Protein AF-A0A220XIK8-F1 (afdb_monomer_lite)

Structure (mmCIF, N/CA/C/O backbone):
data_AF-A0A220XIK8-F1
#
_entry.id   AF-A0A220XIK8-F1
#
loop_
_atom_site.group_PDB
_atom_site.id
_atom_site.type_symbol
_atom_site.label_atom_id
_atom_site.label_alt_id
_atom_site.label_comp_id
_atom_site.label_asym_id
_atom_site.label_entity_id
_atom_site.label_seq_id
_atom_site.pdbx_PDB_ins_code
_atom_site.Cartn_x
_atom_site.Cartn_y
_atom_site.Cartn_z
_atom_site.occupancy
_atom_site.B_iso_or_equiv
_atom_site.auth_seq_id
_atom_site.auth_comp_id
_atom_site.auth_asym_id
_atom_site.auth_atom_id
_atom_site.pdbx_PDB_model_num
ATOM 1 N N . MET A 1 1 ? -47.697 -3.564 25.126 1.00 57.75 1 MET A N 1
ATOM 2 C CA . MET A 1 1 ? -47.236 -2.154 25.145 1.00 57.75 1 MET A CA 1
ATOM 3 C C . MET A 1 1 ? -45.881 -1.931 25.845 1.00 57.75 1 MET A C 1
ATOM 5 O O . MET A 1 1 ? -45.436 -0.796 25.870 1.00 57.75 1 MET A O 1
ATOM 9 N N . ILE A 1 2 ? -45.179 -2.962 26.352 1.00 57.66 2 ILE A N 1
ATOM 10 C CA . ILE A 1 2 ? -43.938 -2.800 27.155 1.00 57.66 2 ILE A CA 1
ATOM 11 C C . ILE A 1 2 ? -42.642 -2.893 26.306 1.00 57.66 2 ILE A C 1
ATOM 13 O O . ILE A 1 2 ? -41.597 -2.391 26.704 1.00 57.66 2 ILE A O 1
ATOM 17 N N . GLN A 1 3 ? -42.685 -3.481 25.101 1.00 55.78 3 GLN A N 1
ATOM 18 C CA . GLN A 1 3 ? -41.492 -3.610 24.241 1.00 55.78 3 GLN A CA 1
ATOM 19 C C . GLN A 1 3 ? -41.072 -2.302 23.552 1.00 55.78 3 GLN A C 1
ATOM 21 O O . GLN A 1 3 ? -39.874 -2.047 23.452 1.00 55.78 3 GLN A O 1
ATOM 26 N N . SER A 1 4 ? -42.016 -1.443 23.140 1.00 60.34 4 SER A N 1
ATOM 27 C CA . SER A 1 4 ? -41.667 -0.155 22.512 1.00 60.34 4 SER A CA 1
ATOM 28 C C . SER A 1 4 ? -40.882 0.748 23.459 1.00 60.34 4 SER A C 1
ATOM 30 O O . SER A 1 4 ? -39.911 1.375 23.046 1.00 60.34 4 SER A O 1
ATOM 32 N N . THR A 1 5 ? -41.255 0.800 24.741 1.00 64.19 5 THR A N 1
ATOM 33 C CA . THR A 1 5 ? -40.601 1.683 25.716 1.00 64.19 5 THR A CA 1
ATOM 34 C C . THR A 1 5 ? -39.149 1.280 25.963 1.00 64.19 5 THR A C 1
ATOM 36 O O . THR A 1 5 ? -38.294 2.154 26.070 1.00 64.19 5 THR A O 1
ATOM 39 N N . GLN A 1 6 ? -38.835 -0.021 25.947 1.00 66.50 6 GLN A N 1
ATOM 40 C CA . GLN A 1 6 ? -37.463 -0.505 26.125 1.00 66.50 6 GLN A CA 1
ATOM 41 C C . GLN A 1 6 ? -36.556 -0.123 24.946 1.00 66.50 6 GLN A C 1
ATOM 43 O O . GLN A 1 6 ? -35.423 0.311 25.150 1.00 66.50 6 GLN A O 1
ATOM 48 N N . THR A 1 7 ? -37.068 -0.212 23.713 1.00 70.56 7 THR A N 1
ATOM 49 C CA . THR A 1 7 ? -36.319 0.205 22.518 1.00 70.56 7 THR A CA 1
ATOM 50 C C . THR A 1 7 ? -36.073 1.712 22.482 1.00 70.56 7 THR A C 1
ATOM 52 O O . THR A 1 7 ? -34.981 2.139 22.114 1.00 70.56 7 THR A O 1
ATOM 55 N N . PHE A 1 8 ? -37.036 2.526 22.931 1.00 77.19 8 PHE A N 1
ATOM 56 C CA . PHE A 1 8 ? -36.854 3.978 23.006 1.00 77.19 8 PHE A CA 1
ATOM 57 C C . PHE A 1 8 ? -35.814 4.382 24.058 1.00 77.19 8 PHE A C 1
ATOM 59 O O . PHE A 1 8 ? -34.991 5.253 23.783 1.00 77.19 8 PHE A O 1
ATOM 66 N N . ILE A 1 9 ? -35.791 3.717 25.219 1.00 77.81 9 ILE A N 1
ATOM 67 C CA . ILE A 1 9 ? -34.805 3.987 26.276 1.00 77.81 9 ILE A CA 1
ATOM 68 C C . ILE A 1 9 ? -33.384 3.656 25.795 1.00 77.81 9 ILE A C 1
ATOM 70 O O . ILE A 1 9 ? -32.479 4.464 25.988 1.00 77.81 9 ILE A O 1
ATOM 74 N N . SER A 1 10 ? -33.179 2.526 25.106 1.00 79.00 10 SER A N 1
ATOM 75 C CA . SER A 1 10 ? -31.860 2.169 24.560 1.00 79.00 10 SER A CA 1
ATOM 76 C C . SER A 1 10 ? -31.380 3.124 23.463 1.00 79.00 10 SER A C 1
ATOM 78 O O . SER A 1 10 ? -30.205 3.485 23.452 1.00 79.00 10 SER A O 1
ATOM 80 N N . ILE A 1 11 ? -32.264 3.569 22.563 1.00 81.94 11 ILE A N 1
ATOM 81 C CA . ILE A 1 11 ? -31.899 4.528 21.507 1.00 81.94 11 ILE A CA 1
ATOM 82 C C . ILE A 1 11 ? -31.573 5.898 22.115 1.00 81.94 11 ILE A C 1
ATOM 84 O O . ILE A 1 11 ? -30.571 6.504 21.740 1.00 81.94 11 ILE A O 1
ATOM 88 N N . ALA A 1 12 ? -32.357 6.360 23.095 1.00 81.56 12 ALA A N 1
ATOM 89 C CA . ALA A 1 12 ? -32.074 7.603 23.808 1.00 81.56 12 ALA A CA 1
ATOM 90 C C . ALA A 1 12 ? -30.719 7.540 24.531 1.00 81.56 12 ALA A C 1
ATOM 92 O O . ALA A 1 12 ? -29.926 8.469 24.404 1.00 81.56 12 ALA A O 1
ATOM 93 N N . LEU A 1 13 ? -30.404 6.430 25.213 1.00 82.38 13 LEU A N 1
ATOM 94 C CA . LEU A 1 13 ? -29.120 6.248 25.901 1.00 82.38 13 LEU A CA 1
ATOM 95 C C . LEU A 1 13 ? -27.931 6.297 24.925 1.00 82.38 13 LEU A C 1
ATOM 97 O O . LEU A 1 13 ? -26.932 6.954 25.203 1.00 82.38 13 LEU A O 1
ATOM 101 N N . LEU A 1 14 ? -28.052 5.648 23.761 1.00 82.25 14 LEU A N 1
ATOM 102 C CA . LEU A 1 14 ? -27.015 5.662 22.725 1.00 82.25 14 LEU A CA 1
ATOM 103 C C . LEU A 1 14 ? -26.825 7.057 22.112 1.00 82.25 14 LEU A C 1
ATOM 105 O O . LEU A 1 14 ? -25.689 7.460 21.871 1.00 82.25 14 LEU A O 1
ATOM 109 N N . LEU A 1 15 ? -27.907 7.814 21.907 1.00 82.75 15 LEU A N 1
ATOM 110 C CA . LEU A 1 15 ? -27.829 9.198 21.430 1.00 82.75 15 LEU A CA 1
ATOM 111 C C . LEU A 1 15 ? -27.200 10.130 22.475 1.00 82.75 15 LEU A C 1
ATOM 113 O O . LEU A 1 15 ? -26.342 10.933 22.121 1.00 82.75 15 LEU A O 1
ATOM 117 N N . PHE A 1 16 ? -27.541 9.988 23.760 1.00 82.88 16 PHE A N 1
ATOM 118 C CA . PHE A 1 16 ? -26.900 10.751 24.839 1.00 82.88 16 PHE A CA 1
ATOM 119 C C . PHE A 1 16 ? -25.396 10.460 24.947 1.00 82.88 16 PHE A C 1
ATOM 121 O O . PHE A 1 16 ? -24.605 11.389 25.108 1.00 82.88 16 PHE A O 1
ATOM 128 N N . ILE A 1 17 ? -24.984 9.195 24.797 1.00 78.94 17 ILE A N 1
ATOM 129 C CA . ILE A 1 17 ? -23.565 8.807 24.797 1.00 78.94 17 ILE A CA 1
ATOM 130 C C . ILE A 1 17 ? -22.829 9.406 23.585 1.00 78.94 17 ILE A C 1
ATOM 132 O O . ILE A 1 17 ? -21.723 9.917 23.741 1.00 78.94 17 ILE A O 1
ATOM 136 N N . GLN A 1 18 ? -23.438 9.412 22.394 1.00 72.06 18 GLN A N 1
ATOM 137 C CA . GLN A 1 18 ? -22.852 10.033 21.195 1.00 72.06 18 GLN A CA 1
ATOM 138 C C . GLN A 1 18 ? -22.725 11.563 21.320 1.00 72.06 18 GLN A C 1
ATOM 140 O O . GLN A 1 18 ? -21.719 12.130 20.896 1.00 72.06 18 GLN A O 1
ATOM 145 N N . ILE A 1 19 ? -23.697 12.235 21.949 1.00 73.69 19 ILE A N 1
ATOM 146 C CA . ILE A 1 19 ? -23.655 13.690 22.182 1.00 73.69 19 ILE A CA 1
ATOM 147 C C . ILE A 1 19 ? -22.534 14.061 23.168 1.00 73.69 19 ILE A C 1
ATOM 149 O O . ILE A 1 19 ? -21.845 15.057 22.955 1.00 73.69 19 ILE A O 1
ATOM 153 N N . ALA A 1 20 ? -22.287 13.246 24.199 1.00 66.75 20 ALA A N 1
ATOM 154 C CA . ALA A 1 20 ? -21.219 13.498 25.171 1.00 66.75 20 ALA A CA 1
ATOM 155 C C . ALA A 1 20 ? -19.801 13.402 24.568 1.00 66.75 20 ALA A C 1
ATOM 157 O O . ALA A 1 20 ? -18.898 14.112 25.009 1.00 66.75 20 ALA A O 1
ATOM 158 N N . ILE A 1 21 ? -19.599 12.572 23.537 1.00 64.44 21 ILE A N 1
ATOM 159 C CA . ILE A 1 21 ? -18.289 12.400 22.880 1.00 64.44 21 ILE A CA 1
ATOM 160 C C . ILE A 1 21 ? -17.941 13.606 21.983 1.00 64.44 21 ILE A C 1
ATOM 162 O O . ILE A 1 21 ? -16.763 13.905 21.784 1.00 64.44 21 ILE A O 1
ATOM 166 N N . LEU A 1 22 ? -18.934 14.358 21.488 1.00 59.09 22 LEU A N 1
ATOM 167 C CA . LEU A 1 22 ? -18.712 15.477 20.560 1.00 59.09 22 LEU A CA 1
ATOM 168 C C . LEU A 1 22 ? -18.257 16.787 21.246 1.00 59.09 22 LEU A C 1
ATOM 170 O O . LEU A 1 22 ? -17.829 17.714 20.563 1.00 59.09 22 LEU A O 1
ATOM 174 N N . SER A 1 23 ? -18.289 16.874 22.582 1.00 58.97 23 SER A N 1
ATOM 175 C CA . SER A 1 23 ? -17.924 18.094 23.333 1.00 58.97 23 SER A CA 1
ATOM 176 C C . SER A 1 23 ? -16.474 18.159 23.841 1.00 58.97 23 SER A C 1
ATOM 178 O O . SER A 1 23 ? -16.126 19.113 24.531 1.00 58.97 23 SER A O 1
ATOM 180 N N . MET A 1 24 ? -15.597 17.215 23.483 1.00 58.34 24 MET A N 1
ATOM 181 C CA . MET A 1 24 ? -14.173 17.234 23.880 1.00 58.34 24 MET A CA 1
ATOM 182 C C . MET A 1 24 ? -13.217 17.772 22.795 1.00 58.34 24 MET A C 1
ATOM 184 O O . MET A 1 24 ? -12.057 17.370 22.726 1.00 58.34 24 MET A O 1
ATOM 188 N N . ALA A 1 25 ? -13.667 18.704 21.950 1.00 52.16 25 ALA A N 1
ATOM 189 C CA . ALA A 1 25 ? -12.772 19.502 21.107 1.00 52.16 25 ALA A CA 1
ATOM 190 C C . ALA A 1 25 ? -12.339 20.765 21.874 1.00 52.16 25 ALA A C 1
ATOM 192 O O . ALA A 1 25 ? -12.953 21.826 21.773 1.00 52.16 25 ALA A O 1
ATOM 193 N N . SER A 1 26 ? -11.300 20.615 22.696 1.00 56.78 26 SER A N 1
ATOM 194 C CA . SER A 1 26 ? -10.706 21.691 23.489 1.00 56.78 26 SER A CA 1
ATOM 195 C C . SER A 1 26 ? -10.044 22.757 22.617 1.00 56.78 26 SER A C 1
ATOM 197 O O . SER A 1 26 ? -9.241 22.467 21.730 1.00 56.78 26 SER A O 1
ATOM 199 N N . ALA A 1 27 ? -10.359 24.004 22.953 1.00 49.28 27 ALA A N 1
ATOM 200 C CA . ALA A 1 27 ? -9.663 25.208 22.545 1.00 49.28 27 ALA A CA 1
ATOM 201 C C . ALA A 1 27 ? -8.185 25.197 22.980 1.00 49.28 27 ALA A C 1
ATOM 203 O O . ALA A 1 27 ? -7.850 24.776 24.087 1.00 49.28 27 ALA A O 1
ATOM 204 N N . SER A 1 28 ? -7.316 25.737 22.126 1.00 55.34 28 SER A N 1
ATOM 205 C CA . SER A 1 28 ? -5.963 26.172 22.474 1.00 55.34 28 SER A CA 1
ATOM 206 C C . SER A 1 28 ? -5.654 27.438 21.676 1.00 55.34 28 SER A C 1
ATOM 208 O O . SER A 1 28 ? -5.496 27.398 20.456 1.00 55.34 28 SER A O 1
ATOM 210 N N . SER A 1 29 ? -5.617 28.563 22.388 1.00 57.62 29 SER A N 1
ATOM 211 C CA . SER A 1 29 ? -5.089 29.847 21.931 1.00 57.62 29 SER A CA 1
ATOM 212 C C . SER A 1 29 ? -3.771 30.088 22.665 1.00 57.62 29 SER A C 1
ATOM 214 O O . SER A 1 29 ? -3.739 30.012 23.892 1.00 57.62 29 SER A O 1
ATOM 216 N N . GLY A 1 30 ? -2.700 30.409 21.938 1.00 47.97 30 GLY A N 1
ATOM 217 C CA . GLY A 1 30 ? -1.414 30.804 22.519 1.00 47.97 30 GLY A CA 1
ATOM 218 C C . GLY A 1 30 ? -0.453 31.341 21.458 1.00 47.97 30 GLY A C 1
ATOM 219 O O . GLY A 1 30 ? -0.114 30.649 20.505 1.00 47.97 30 GLY A O 1
ATOM 220 N N . THR A 1 31 ? -0.074 32.604 21.617 1.00 40.88 31 THR A N 1
ATOM 221 C CA . THR A 1 31 ? 0.505 33.541 20.647 1.00 40.88 31 THR A CA 1
ATOM 222 C C . THR A 1 31 ? 2.046 33.636 20.686 1.00 40.88 31 THR A C 1
ATOM 224 O O . THR A 1 31 ? 2.664 33.466 21.728 1.00 40.88 31 THR A O 1
ATOM 227 N N . THR A 1 32 ? 2.616 34.033 19.535 1.00 38.66 32 THR A N 1
ATOM 228 C CA . THR A 1 32 ? 3.782 34.934 19.306 1.00 38.66 32 THR A CA 1
ATOM 229 C C . THR A 1 32 ? 5.226 34.574 19.731 1.00 38.66 32 THR A C 1
ATOM 231 O O . THR A 1 32 ? 5.605 34.683 20.890 1.00 38.66 32 THR A O 1
ATOM 234 N N . SER A 1 33 ? 6.051 34.392 18.679 1.00 43.06 33 SER A N 1
ATOM 235 C CA . SER A 1 33 ? 7.387 34.982 18.386 1.00 43.06 33 SER A CA 1
ATOM 236 C C . SER A 1 33 ? 8.637 34.641 19.218 1.00 43.06 33 SER A C 1
ATOM 238 O O . SER A 1 33 ? 8.731 35.021 20.377 1.00 43.06 33 SER A O 1
ATOM 240 N N . THR A 1 34 ? 9.686 34.123 18.548 1.0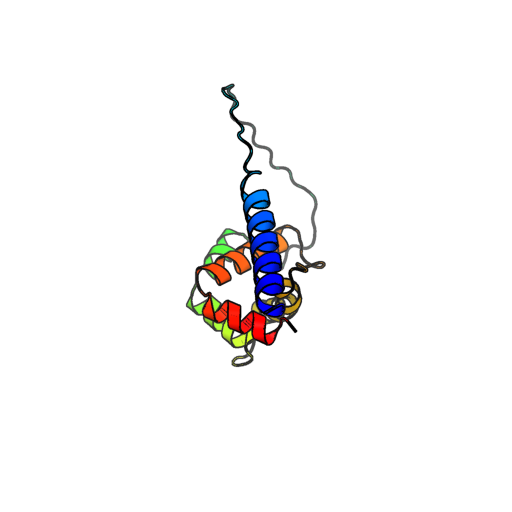0 36.03 34 THR A N 1
ATOM 241 C CA . THR A 1 34 ? 10.987 34.811 18.309 1.00 36.03 34 THR A CA 1
ATOM 242 C C . THR A 1 34 ? 11.910 33.968 17.400 1.00 36.03 34 THR A C 1
ATOM 244 O O . THR A 1 34 ? 12.240 32.830 17.709 1.00 36.03 34 THR A O 1
ATOM 247 N N . THR A 1 35 ? 12.281 34.558 16.257 1.00 43.12 35 THR A N 1
ATOM 248 C CA . THR A 1 35 ? 13.569 34.542 15.528 1.00 43.12 35 THR A CA 1
ATOM 249 C C . THR A 1 35 ? 14.605 33.445 15.829 1.00 43.12 35 THR A C 1
ATOM 251 O O . THR A 1 35 ? 15.135 33.407 16.935 1.00 43.12 35 THR A O 1
ATOM 254 N N . SER A 1 36 ? 15.009 32.676 14.796 1.00 41.94 36 SER A N 1
ATOM 255 C CA . SER A 1 36 ? 16.411 32.454 14.340 1.00 41.94 36 SER A CA 1
ATOM 256 C C . SER A 1 36 ? 16.510 31.297 13.322 1.00 41.94 36 SER A C 1
ATOM 258 O O . SER A 1 36 ? 16.241 30.148 13.653 1.00 41.94 36 SER A O 1
ATOM 260 N N . ALA A 1 37 ? 16.968 31.581 12.102 1.00 52.16 37 ALA A N 1
ATOM 261 C CA . ALA A 1 37 ? 17.588 30.617 11.179 1.00 52.16 37 ALA A CA 1
ATOM 262 C C . ALA A 1 37 ? 19.090 30.962 11.068 1.00 52.16 37 ALA A C 1
ATOM 264 O O . ALA A 1 37 ? 19.436 32.101 11.389 1.00 52.16 37 ALA A O 1
ATOM 265 N N . PRO A 1 38 ? 19.993 30.107 10.542 1.00 49.41 38 PRO A N 1
ATOM 266 C CA . PRO A 1 38 ? 19.921 28.670 10.265 1.00 49.41 38 PRO A CA 1
ATOM 267 C C . PRO A 1 38 ? 21.083 27.891 10.935 1.00 49.41 38 PRO A C 1
ATOM 269 O O . PRO A 1 38 ? 22.216 28.367 10.993 1.00 49.41 38 PRO A O 1
ATOM 272 N N . LYS A 1 39 ? 20.856 26.645 11.369 1.00 36.56 39 LYS A N 1
ATOM 273 C CA . LYS A 1 39 ? 21.954 25.684 11.572 1.00 36.56 39 LYS A CA 1
ATOM 274 C C . LYS A 1 39 ? 21.597 24.334 10.973 1.00 36.56 39 LYS A C 1
ATOM 276 O O . LYS A 1 39 ? 20.807 23.568 11.510 1.00 36.56 39 LYS A O 1
ATOM 281 N N . THR A 1 40 ? 22.217 24.097 9.829 1.00 36.19 40 THR A N 1
ATOM 282 C CA . THR A 1 40 ? 22.506 22.806 9.226 1.00 36.19 40 THR A CA 1
ATOM 283 C C . THR A 1 40 ? 23.174 21.890 10.256 1.00 36.19 40 THR A C 1
ATOM 285 O O . THR A 1 40 ? 24.227 22.222 10.797 1.00 36.19 40 THR A O 1
ATOM 288 N N . ALA A 1 41 ? 22.544 20.752 10.514 1.00 42.34 41 ALA A N 1
ATOM 289 C CA . ALA A 1 41 ? 23.120 19.518 11.042 1.00 42.34 41 ALA A CA 1
ATOM 290 C C . ALA A 1 41 ? 22.086 18.439 10.670 1.00 42.34 41 ALA A C 1
ATOM 292 O O . ALA A 1 41 ? 21.032 18.346 11.287 1.00 42.34 41 ALA A O 1
ATOM 293 N N . GLU A 1 42 ? 22.191 17.765 9.524 1.00 43.81 42 GLU A N 1
ATOM 294 C CA . GLU A 1 42 ? 23.161 16.688 9.281 1.00 43.81 42 GLU A CA 1
ATOM 295 C C . GLU A 1 42 ? 23.422 15.898 10.574 1.00 43.81 42 GLU A C 1
ATOM 297 O O . GLU A 1 42 ? 24.500 15.950 11.162 1.00 43.81 42 GLU A O 1
ATOM 302 N N . SER A 1 43 ? 22.391 15.205 11.065 1.00 41.91 43 SER A N 1
ATOM 303 C CA . SER A 1 43 ? 22.574 14.141 12.049 1.00 41.91 43 SER A CA 1
ATOM 304 C C . SER A 1 43 ? 22.670 12.820 11.298 1.00 41.91 43 SER A C 1
ATOM 306 O O . SER A 1 43 ? 21.679 12.162 10.982 1.00 41.91 43 SER A O 1
ATOM 308 N N . ALA A 1 44 ? 23.912 12.476 10.969 1.00 51.00 44 ALA A N 1
ATOM 309 C CA . ALA A 1 44 ? 24.306 11.127 10.636 1.00 51.00 44 ALA A CA 1
ATOM 310 C C . ALA A 1 44 ? 24.061 10.229 11.858 1.00 51.00 44 ALA A C 1
ATOM 312 O O . ALA A 1 44 ? 24.701 10.393 12.896 1.00 51.00 44 ALA A O 1
ATOM 313 N N . SER A 1 45 ? 23.166 9.251 11.713 1.00 42.88 45 SER A N 1
ATOM 314 C CA . SER A 1 45 ? 23.086 8.103 12.613 1.00 42.88 45 SER A CA 1
ATOM 315 C C . SER A 1 45 ? 23.239 6.811 11.811 1.00 42.88 45 SER A C 1
ATOM 317 O O . SER A 1 45 ? 22.359 6.397 11.062 1.00 42.88 45 SER A O 1
ATOM 319 N N . ALA A 1 46 ? 24.441 6.248 11.936 1.00 44.50 46 ALA A N 1
ATOM 320 C CA . ALA A 1 46 ? 24.764 4.825 11.985 1.00 44.50 46 ALA A CA 1
ATOM 321 C C . ALA A 1 46 ? 24.033 3.850 11.027 1.00 44.50 46 ALA A C 1
ATOM 323 O O . ALA A 1 46 ? 23.040 3.216 11.359 1.00 44.50 46 ALA A O 1
ATOM 324 N N . LYS A 1 47 ? 24.659 3.653 9.860 1.00 42.94 47 LYS A N 1
ATOM 325 C CA . LYS A 1 47 ? 24.910 2.380 9.146 1.00 42.94 47 LYS A CA 1
ATOM 326 C C . LYS A 1 47 ? 24.047 1.151 9.523 1.00 42.94 47 LYS A C 1
ATOM 328 O O . LYS A 1 47 ? 24.354 0.440 10.476 1.00 42.94 47 LYS A O 1
ATOM 333 N N . SER A 1 48 ? 23.125 0.786 8.626 1.00 44.41 48 SER A N 1
ATOM 334 C CA . SER A 1 48 ? 22.662 -0.596 8.417 1.00 44.41 48 SER A CA 1
ATOM 335 C C . SER A 1 48 ? 22.332 -0.832 6.931 1.00 44.41 48 SER A C 1
ATOM 337 O O . SER A 1 48 ? 21.467 -0.175 6.367 1.00 44.41 48 SER A O 1
ATOM 339 N N . SER A 1 49 ? 23.103 -1.723 6.296 1.00 44.59 49 SER A N 1
ATOM 340 C CA . SER A 1 49 ? 22.921 -2.376 4.983 1.00 44.59 49 SER A CA 1
ATOM 341 C C . SER A 1 49 ? 22.137 -1.642 3.881 1.00 44.59 49 SER A C 1
ATOM 343 O O . SER A 1 49 ? 20.994 -1.941 3.542 1.00 44.59 49 SER A O 1
ATOM 345 N N . SER A 1 50 ? 22.845 -0.739 3.218 1.00 56.34 50 SER A N 1
ATOM 346 C CA . SER A 1 50 ? 22.460 -0.036 2.002 1.00 56.34 50 SER A CA 1
ATOM 347 C C . SER A 1 50 ? 22.514 -0.946 0.765 1.00 56.34 50 SER A C 1
ATOM 349 O O . SER A 1 50 ? 23.516 -1.006 0.053 1.00 56.34 50 SER A O 1
ATOM 351 N N . LYS A 1 51 ? 21.409 -1.639 0.471 1.00 52.50 51 LYS A N 1
ATOM 352 C CA . LYS A 1 51 ? 21.100 -2.046 -0.915 1.00 52.50 51 LYS A CA 1
ATOM 353 C C . LYS A 1 51 ? 19.608 -2.061 -1.266 1.00 52.50 51 LYS A C 1
ATOM 355 O O . LYS A 1 51 ? 19.290 -1.973 -2.445 1.00 52.50 51 LYS A O 1
ATOM 360 N N . ASP A 1 52 ? 18.715 -2.077 -0.274 1.00 64.50 52 ASP A N 1
ATOM 361 C CA . ASP A 1 52 ? 17.270 -2.241 -0.504 1.00 64.50 52 ASP A CA 1
ATOM 362 C C . ASP A 1 52 ? 16.391 -1.060 -0.056 1.00 64.50 52 ASP A C 1
ATOM 364 O O . ASP A 1 52 ? 15.169 -1.127 -0.195 1.00 64.50 52 ASP A O 1
ATOM 368 N N . GLU A 1 53 ? 16.972 0.017 0.478 1.00 80.88 53 GLU A N 1
ATOM 369 C CA . GLU A 1 53 ? 16.194 1.159 0.964 1.00 80.88 53 GLU A CA 1
ATOM 370 C C . GLU A 1 53 ? 15.811 2.104 -0.188 1.00 80.88 53 GLU A C 1
ATOM 372 O O . GLU A 1 53 ? 16.668 2.570 -0.941 1.00 80.88 53 GLU A O 1
ATOM 377 N N . ILE A 1 54 ? 14.512 2.384 -0.341 1.00 87.56 54 ILE A N 1
ATOM 378 C CA . ILE A 1 54 ? 13.983 3.214 -1.431 1.00 87.56 54 ILE A CA 1
ATOM 379 C C . ILE A 1 54 ? 13.984 4.688 -0.990 1.00 87.56 54 ILE A C 1
ATOM 381 O O . ILE A 1 54 ? 13.309 5.014 -0.010 1.00 87.56 54 ILE A O 1
ATOM 385 N N . PRO A 1 55 ? 14.674 5.600 -1.705 1.00 92.44 55 PRO A N 1
ATOM 386 C CA . PRO A 1 55 ? 14.620 7.033 -1.416 1.00 92.44 55 PRO A CA 1
ATOM 387 C C . PRO A 1 55 ? 13.218 7.611 -1.634 1.00 92.44 55 PRO A C 1
ATOM 389 O O . PRO A 1 55 ? 12.540 7.232 -2.594 1.00 92.44 55 PRO A O 1
ATOM 392 N N . ASP A 1 56 ? 12.823 8.596 -0.826 1.00 92.31 56 ASP A N 1
ATOM 393 C CA . ASP A 1 56 ? 11.452 9.128 -0.817 1.00 92.31 56 ASP A CA 1
ATOM 394 C C . ASP A 1 56 ? 10.992 9.680 -2.169 1.00 92.31 56 ASP A C 1
ATOM 396 O O . ASP A 1 56 ? 9.887 9.379 -2.604 1.00 92.31 56 ASP A O 1
ATOM 400 N N . GLN A 1 57 ? 11.852 10.385 -2.910 1.00 93.94 57 GLN A N 1
ATOM 401 C CA . GLN A 1 57 ? 11.510 10.867 -4.258 1.00 93.94 57 GLN A CA 1
ATOM 402 C C . GLN A 1 57 ? 11.178 9.726 -5.228 1.00 93.94 57 GLN A C 1
ATOM 404 O O . GLN A 1 57 ? 10.321 9.846 -6.102 1.00 93.94 57 GLN A O 1
ATOM 409 N N . THR A 1 58 ? 11.878 8.600 -5.103 1.00 94.31 58 THR A N 1
ATOM 410 C CA . THR A 1 58 ? 11.630 7.428 -5.944 1.00 94.31 58 THR A CA 1
ATOM 411 C C . THR A 1 58 ? 10.370 6.704 -5.494 1.00 94.31 58 THR A C 1
ATOM 413 O O . THR A 1 58 ? 9.555 6.340 -6.339 1.00 94.31 58 THR A O 1
ATOM 416 N N . PHE A 1 59 ? 10.170 6.565 -4.185 1.00 94.62 59 PHE A N 1
ATOM 417 C CA . PHE A 1 59 ? 8.933 6.049 -3.609 1.00 94.62 59 PHE A CA 1
ATOM 418 C C . PHE A 1 59 ? 7.706 6.864 -4.068 1.00 94.62 59 PHE A C 1
ATOM 420 O O . PHE A 1 59 ? 6.721 6.284 -4.528 1.00 94.62 59 PHE A O 1
ATOM 427 N N . ASP A 1 60 ? 7.801 8.195 -4.063 1.00 95.56 60 ASP A N 1
ATOM 428 C CA . ASP A 1 60 ? 6.729 9.109 -4.471 1.00 95.56 60 ASP A CA 1
ATOM 429 C C . ASP A 1 60 ? 6.353 8.953 -5.942 1.00 95.56 60 ASP A C 1
ATOM 431 O O . ASP A 1 60 ? 5.180 9.036 -6.311 1.00 95.56 60 ASP A O 1
ATOM 435 N N . ARG A 1 61 ? 7.331 8.669 -6.804 1.00 96.50 61 ARG A N 1
ATOM 436 C CA . A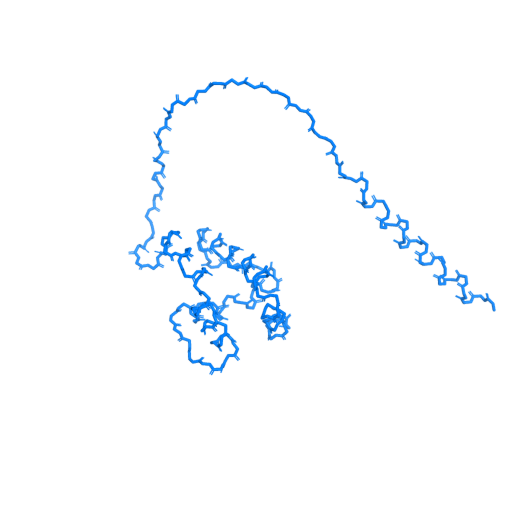RG A 1 61 ? 7.055 8.358 -8.211 1.00 96.50 61 ARG A CA 1
ATOM 437 C C . ARG A 1 61 ? 6.294 7.045 -8.369 1.00 96.50 61 ARG A C 1
ATOM 439 O O . ARG A 1 61 ? 5.435 6.963 -9.241 1.00 96.50 61 ARG A O 1
ATOM 446 N N . TYR A 1 62 ? 6.578 6.036 -7.547 1.00 95.56 62 TYR A N 1
ATOM 447 C CA . TYR A 1 62 ? 5.885 4.747 -7.619 1.00 95.56 62 TYR A CA 1
ATOM 448 C C . TYR A 1 62 ? 4.450 4.821 -7.098 1.00 95.56 62 TYR A C 1
ATOM 450 O O . TYR A 1 62 ? 3.541 4.358 -7.782 1.00 95.56 62 TYR A O 1
ATOM 458 N N . ILE A 1 63 ? 4.236 5.419 -5.923 1.00 96.31 63 ILE A N 1
ATOM 459 C CA . ILE A 1 63 ?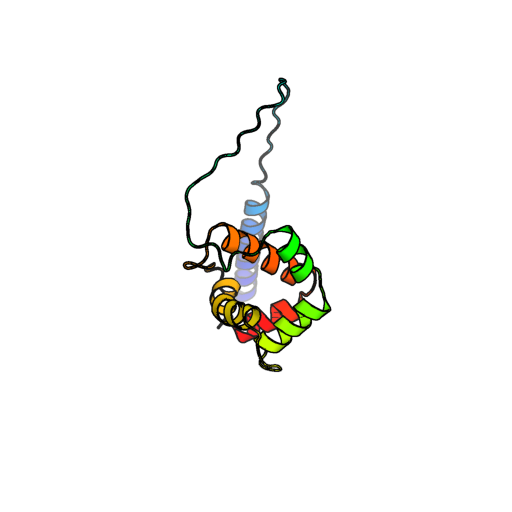 2.902 5.511 -5.309 1.00 96.31 63 ILE A CA 1
ATOM 460 C C . ILE A 1 63 ? 1.936 6.378 -6.132 1.00 96.31 63 ILE A C 1
ATOM 462 O O . ILE A 1 63 ? 0.745 6.094 -6.164 1.00 96.31 63 ILE A O 1
ATOM 466 N N . ASN A 1 64 ? 2.444 7.390 -6.847 1.00 96.69 64 ASN A N 1
ATOM 467 C CA . ASN A 1 64 ? 1.635 8.243 -7.723 1.00 96.69 64 ASN A CA 1
ATOM 468 C C . ASN A 1 64 ? 1.490 7.695 -9.155 1.00 96.69 64 ASN A C 1
ATOM 470 O O . ASN A 1 64 ? 0.762 8.267 -9.963 1.00 96.69 64 ASN A O 1
ATOM 474 N N . ASN A 1 65 ? 2.166 6.594 -9.495 1.00 97.88 65 ASN A N 1
ATOM 475 C CA . ASN A 1 65 ? 2.019 5.954 -10.796 1.00 97.88 65 ASN A CA 1
ATOM 476 C C . ASN A 1 65 ? 0.835 4.983 -10.765 1.00 97.88 65 ASN A C 1
ATOM 478 O O . ASN A 1 65 ? 0.956 3.844 -10.312 1.00 97.88 65 ASN A O 1
ATOM 482 N N . GLU A 1 66 ? -0.306 5.422 -11.294 1.00 97.62 66 GLU A N 1
ATOM 483 C CA . GLU A 1 66 ? -1.542 4.635 -11.328 1.00 97.62 66 GLU A CA 1
ATOM 484 C C . GLU A 1 66 ? -1.344 3.253 -11.962 1.00 97.62 66 GLU A C 1
ATOM 486 O O . GLU A 1 66 ? -1.746 2.239 -11.391 1.00 97.62 66 GLU A O 1
ATOM 491 N N . ARG A 1 67 ? -0.662 3.177 -13.110 1.00 97.75 67 ARG A N 1
ATOM 492 C CA . ARG A 1 67 ? -0.410 1.899 -13.790 1.00 97.75 67 ARG A CA 1
ATOM 493 C C . ARG A 1 67 ? 0.366 0.935 -12.894 1.00 97.75 67 ARG A C 1
ATOM 495 O O . ARG A 1 67 ? 0.052 -0.256 -12.865 1.00 97.75 67 ARG A O 1
ATOM 502 N N . TYR A 1 68 ? 1.369 1.437 -12.178 1.00 97.25 68 TYR A N 1
ATOM 503 C CA . TYR A 1 68 ? 2.147 0.633 -11.242 1.00 97.25 68 TYR A CA 1
ATOM 504 C C . TYR A 1 68 ? 1.292 0.185 -10.051 1.00 97.25 68 TYR A C 1
ATOM 506 O O . TYR A 1 68 ? 1.270 -1.003 -9.736 1.00 97.25 68 TYR A O 1
ATOM 514 N N . MET A 1 69 ? 0.512 1.088 -9.455 1.00 97.88 69 MET A N 1
ATOM 515 C CA . MET A 1 69 ? -0.399 0.774 -8.347 1.00 97.88 69 MET A CA 1
ATOM 516 C C . MET A 1 69 ? -1.444 -0.280 -8.730 1.00 97.88 69 MET A C 1
ATOM 518 O O . MET A 1 69 ? -1.692 -1.216 -7.969 1.00 97.88 69 MET A O 1
ATOM 522 N N . LEU A 1 70 ? -2.016 -0.184 -9.933 1.00 97.81 70 LEU A N 1
ATOM 523 C CA . LEU A 1 70 ? -2.941 -1.182 -10.466 1.00 97.81 70 LEU A CA 1
ATOM 524 C C . LEU A 1 70 ? -2.259 -2.535 -10.665 1.00 97.81 70 LEU A C 1
ATOM 526 O O . LEU A 1 70 ? -2.812 -3.556 -10.269 1.00 97.81 70 LEU A O 1
ATOM 530 N N . MET A 1 71 ? -1.047 -2.562 -11.223 1.00 98.06 71 MET A N 1
ATOM 531 C CA . MET A 1 71 ? -0.282 -3.802 -11.368 1.00 98.06 71 MET A CA 1
ATOM 532 C C . MET A 1 71 ? -0.015 -4.464 -10.007 1.00 98.06 71 MET A C 1
ATOM 534 O O . MET A 1 71 ? -0.218 -5.672 -9.866 1.00 98.06 71 MET A O 1
ATOM 538 N N . GLN A 1 72 ? 0.390 -3.680 -9.003 1.00 97.94 72 GLN A N 1
ATOM 539 C CA . GLN A 1 72 ? 0.607 -4.178 -7.645 1.00 97.94 72 GLN A CA 1
ATOM 540 C C . GLN A 1 72 ? -0.686 -4.719 -7.036 1.00 97.94 72 GLN A C 1
ATOM 542 O O . GLN A 1 72 ? -0.704 -5.824 -6.497 1.00 97.94 72 GLN A O 1
ATOM 547 N N . TYR A 1 73 ? -1.794 -3.996 -7.198 1.00 98.25 73 TYR A N 1
ATOM 548 C CA . TYR A 1 73 ? -3.111 -4.451 -6.770 1.00 98.25 73 TYR A CA 1
ATOM 549 C C . TYR A 1 73 ? -3.501 -5.797 -7.401 1.00 98.25 73 TYR A C 1
ATOM 551 O O . TYR A 1 73 ? -3.912 -6.705 -6.681 1.00 98.25 73 TYR A O 1
ATOM 559 N N . GLU A 1 74 ? -3.327 -5.974 -8.713 1.00 98.38 74 GLU A N 1
ATOM 560 C CA . GLU A 1 74 ? -3.635 -7.247 -9.383 1.00 98.38 74 GLU A CA 1
ATOM 561 C C . GLU A 1 74 ? -2.780 -8.409 -8.844 1.00 98.38 74 GLU A C 1
ATOM 563 O O . GLU A 1 74 ? -3.288 -9.518 -8.655 1.00 98.38 74 GLU A O 1
ATOM 568 N N . CYS A 1 75 ? -1.508 -8.160 -8.516 1.00 98.38 75 CYS A N 1
ATOM 569 C CA . CYS A 1 75 ? -0.654 -9.129 -7.817 1.00 98.38 75 CYS A CA 1
ATOM 570 C C . CYS A 1 75 ? -1.217 -9.499 -6.431 1.00 98.38 75 CYS A C 1
ATOM 572 O O . CYS A 1 75 ? -1.323 -10.684 -6.090 1.00 98.38 75 CYS A O 1
ATOM 574 N N . LEU A 1 76 ? -1.640 -8.509 -5.637 1.00 97.62 76 LEU A N 1
ATOM 575 C CA . LEU A 1 76 ? -2.258 -8.732 -4.324 1.00 97.62 76 LEU A CA 1
ATOM 576 C C . LEU A 1 76 ? -3.581 -9.503 -4.445 1.00 97.62 76 LEU A C 1
ATOM 578 O O . LEU A 1 76 ? -3.906 -10.345 -3.600 1.00 97.62 76 LEU A O 1
ATOM 582 N N . MET A 1 77 ? -4.331 -9.288 -5.522 1.00 97.88 77 MET A N 1
ATOM 583 C CA . MET A 1 77 ? -5.545 -10.047 -5.817 1.00 97.88 77 MET A CA 1
ATOM 584 C C . MET A 1 77 ? -5.261 -11.454 -6.351 1.00 97.88 77 MET A C 1
ATOM 586 O O . MET A 1 77 ? -6.134 -12.311 -6.240 1.00 97.88 77 MET A O 1
ATOM 590 N N . GLY A 1 78 ? -4.023 -11.755 -6.747 1.00 97.00 78 GLY A N 1
ATOM 591 C CA . GLY A 1 78 ? -3.629 -13.056 -7.292 1.00 97.00 78 GLY A CA 1
ATOM 592 C C . GLY A 1 78 ? -3.952 -13.214 -8.777 1.00 97.00 78 GLY A C 1
ATOM 593 O O . GLY A 1 78 ? -3.875 -14.321 -9.293 1.00 97.00 78 GLY A O 1
ATOM 594 N N . ASN A 1 79 ? -4.286 -12.118 -9.458 1.00 97.69 79 ASN A N 1
ATOM 595 C CA . ASN A 1 79 ? -4.647 -12.106 -10.874 1.00 97.69 79 ASN A CA 1
ATOM 596 C C . ASN A 1 79 ? -3.413 -12.023 -11.786 1.00 97.69 79 ASN A C 1
ATOM 598 O O . ASN A 1 79 ? -3.492 -12.327 -12.974 1.00 97.69 79 ASN A O 1
ATOM 602 N N . LYS A 1 80 ? -2.269 -11.583 -11.245 1.00 96.81 80 LYS A N 1
ATOM 603 C CA . LYS A 1 80 ? -0.986 -11.459 -11.951 1.00 96.81 80 LYS A CA 1
ATOM 604 C C . LYS A 1 80 ? 0.187 -11.887 -11.059 1.00 96.81 80 LYS A C 1
ATOM 606 O O . LYS A 1 80 ? 0.056 -11.847 -9.834 1.00 96.81 80 LYS A O 1
ATOM 611 N N . PRO A 1 81 ? 1.337 -12.285 -11.639 1.00 97.69 81 PRO A N 1
ATOM 612 C CA . PRO A 1 81 ? 2.542 -12.547 -10.861 1.00 97.69 81 PRO A CA 1
ATOM 613 C C . PRO A 1 81 ? 3.036 -11.277 -10.161 1.00 97.69 81 PRO A C 1
ATOM 615 O O . PRO A 1 81 ? 2.907 -10.167 -10.677 1.00 97.69 81 PRO A O 1
ATOM 618 N N . CYS A 1 82 ? 3.620 -11.460 -8.982 1.00 97.50 82 CYS A N 1
ATOM 619 C CA . CYS A 1 82 ? 4.174 -10.376 -8.181 1.00 97.50 82 CYS A CA 1
ATOM 620 C C . CYS A 1 82 ? 5.653 -10.150 -8.503 1.00 97.50 82 CYS A C 1
ATOM 622 O O . CYS A 1 82 ? 6.443 -11.101 -8.505 1.00 97.50 82 CYS A O 1
ATOM 624 N N . ASP A 1 83 ? 6.043 -8.889 -8.681 1.00 96.12 83 ASP A N 1
ATOM 625 C CA . ASP A 1 83 ? 7.445 -8.478 -8.669 1.00 96.12 83 ASP A CA 1
ATOM 626 C C . ASP A 1 83 ? 8.009 -8.497 -7.233 1.00 96.12 83 ASP A C 1
ATOM 628 O O . ASP A 1 83 ? 7.366 -8.960 -6.283 1.00 96.12 83 ASP A O 1
ATOM 632 N N . HIS A 1 84 ? 9.255 -8.048 -7.061 1.00 93.69 84 HIS A N 1
ATOM 633 C CA . HIS A 1 84 ? 9.900 -8.023 -5.744 1.00 93.69 84 HIS A CA 1
ATOM 634 C C . HIS A 1 84 ? 9.125 -7.183 -4.725 1.00 93.69 84 HIS A C 1
ATOM 636 O O . HIS A 1 84 ? 8.906 -7.628 -3.598 1.00 93.69 84 HIS A O 1
ATOM 642 N N . VAL A 1 85 ? 8.651 -6.009 -5.145 1.00 91.06 85 VAL A N 1
ATOM 643 C CA . VAL A 1 85 ? 7.871 -5.097 -4.300 1.00 91.06 85 VAL A CA 1
ATOM 644 C C . VAL A 1 85 ? 6.513 -5.709 -3.960 1.00 91.06 85 VAL A C 1
ATOM 646 O O . VAL A 1 85 ? 6.148 -5.773 -2.789 1.00 91.06 85 VAL A O 1
ATOM 649 N N . GLY A 1 86 ? 5.803 -6.254 -4.945 1.00 93.81 86 GLY A N 1
ATOM 650 C CA . GLY A 1 86 ? 4.504 -6.892 -4.761 1.00 93.81 86 GLY A CA 1
ATOM 651 C C . GLY A 1 86 ? 4.543 -8.077 -3.808 1.00 93.81 86 GLY A C 1
ATOM 652 O O . GLY A 1 86 ? 3.617 -8.256 -3.022 1.00 93.81 86 GLY A O 1
ATOM 653 N N . ARG A 1 87 ? 5.633 -8.857 -3.792 1.00 95.19 87 ARG A N 1
ATOM 654 C CA . ARG A 1 87 ? 5.818 -9.934 -2.802 1.00 95.19 87 ARG A CA 1
ATOM 655 C C . ARG A 1 87 ? 5.973 -9.396 -1.381 1.00 95.19 87 ARG A C 1
ATOM 657 O O . ARG A 1 87 ? 5.344 -9.936 -0.472 1.00 95.19 87 ARG A O 1
ATOM 664 N N . LYS A 1 88 ? 6.754 -8.325 -1.193 1.00 90.44 88 LYS A N 1
ATOM 665 C CA . LYS A 1 88 ? 6.875 -7.647 0.109 1.00 90.44 88 LYS A CA 1
ATOM 666 C C . LYS A 1 88 ? 5.521 -7.093 0.562 1.00 90.44 88 LYS A C 1
ATOM 668 O O . LYS A 1 88 ? 5.097 -7.364 1.683 1.00 90.44 88 LYS A O 1
ATOM 673 N N . LEU A 1 89 ? 4.804 -6.406 -0.330 1.00 92.25 89 LEU A N 1
ATOM 674 C CA . LEU A 1 89 ? 3.461 -5.890 -0.054 1.00 92.25 89 LEU A CA 1
ATOM 675 C C . LEU A 1 89 ? 2.498 -7.019 0.316 1.00 92.25 89 LEU A C 1
ATOM 677 O O . LEU A 1 89 ? 1.817 -6.930 1.329 1.00 92.25 89 LEU A O 1
ATOM 681 N N . LYS A 1 90 ? 2.482 -8.119 -0.439 1.00 93.88 90 LYS A N 1
ATOM 682 C CA . LYS A 1 90 ? 1.606 -9.267 -0.174 1.00 93.88 90 LYS A CA 1
ATOM 683 C C . LYS A 1 90 ? 1.828 -9.877 1.211 1.00 93.88 90 LYS A C 1
ATOM 685 O O . LYS A 1 90 ? 0.863 -10.308 1.833 1.00 93.88 90 LYS A O 1
ATOM 690 N N . ALA A 1 91 ? 3.068 -9.888 1.699 1.00 91.81 91 ALA A N 1
ATOM 691 C CA . ALA A 1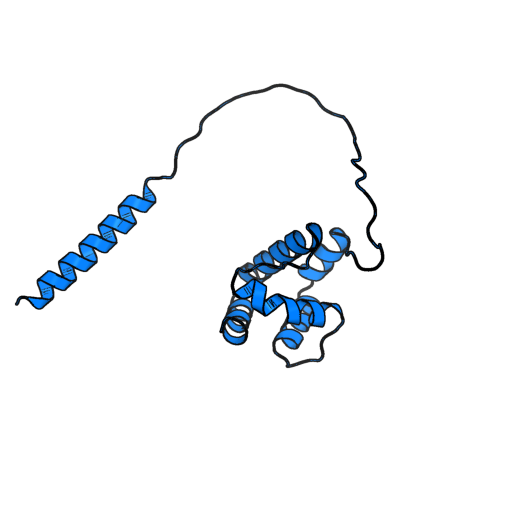 91 ? 3.387 -10.332 3.053 1.00 91.81 91 ALA A CA 1
ATOM 692 C C . ALA A 1 91 ? 2.946 -9.326 4.134 1.00 91.81 91 ALA A C 1
ATOM 694 O O . ALA A 1 91 ? 2.548 -9.737 5.221 1.00 91.81 91 ALA A O 1
ATOM 695 N N . ALA A 1 92 ? 2.995 -8.022 3.844 1.00 90.50 92 ALA A N 1
ATOM 696 C CA . ALA A 1 92 ? 2.655 -6.961 4.794 1.00 90.50 92 ALA A CA 1
ATOM 697 C C . ALA A 1 92 ? 1.145 -6.675 4.891 1.00 90.50 92 ALA A C 1
ATOM 699 O O . ALA A 1 92 ? 0.643 -6.360 5.969 1.00 90.50 92 ALA A O 1
ATOM 700 N N . VAL A 1 93 ? 0.408 -6.798 3.782 1.00 93.19 93 VAL A N 1
ATOM 701 C CA . VAL A 1 93 ? -1.010 -6.412 3.675 1.00 93.19 93 VAL A CA 1
ATOM 702 C C . VAL A 1 93 ? -1.897 -7.007 4.780 1.00 93.19 93 VAL A C 1
ATOM 704 O O . VAL A 1 93 ? -2.647 -6.225 5.358 1.00 93.19 93 VAL A O 1
ATOM 707 N N . PRO A 1 94 ? -1.815 -8.304 5.151 1.00 93.62 94 PRO A N 1
ATOM 708 C CA . PRO A 1 94 ? -2.643 -8.859 6.229 1.00 93.62 94 PRO A CA 1
ATOM 709 C C . PRO A 1 94 ? -2.474 -8.147 7.574 1.00 93.62 94 PRO A C 1
ATOM 711 O O . PRO A 1 94 ? -3.438 -7.973 8.312 1.00 93.62 94 PRO A O 1
ATOM 714 N N . LEU A 1 95 ? -1.257 -7.708 7.899 1.00 92.88 95 LEU A N 1
ATOM 715 C CA . LEU A 1 95 ? -0.990 -6.984 9.142 1.00 92.88 95 LEU A CA 1
ATOM 716 C C . LEU A 1 95 ? -1.518 -5.551 9.058 1.00 92.88 95 LEU A C 1
ATOM 718 O O . LEU A 1 95 ? -2.173 -5.065 9.980 1.00 92.88 95 LEU A O 1
ATOM 722 N N . VAL A 1 96 ? -1.286 -4.900 7.919 1.00 91.88 96 VAL A N 1
ATOM 723 C CA . VAL A 1 96 ? -1.682 -3.512 7.674 1.00 91.88 96 VAL A CA 1
ATOM 724 C C . VAL A 1 96 ? -3.203 -3.347 7.677 1.00 91.88 96 VAL A C 1
ATOM 726 O O . VAL A 1 96 ? -3.705 -2.435 8.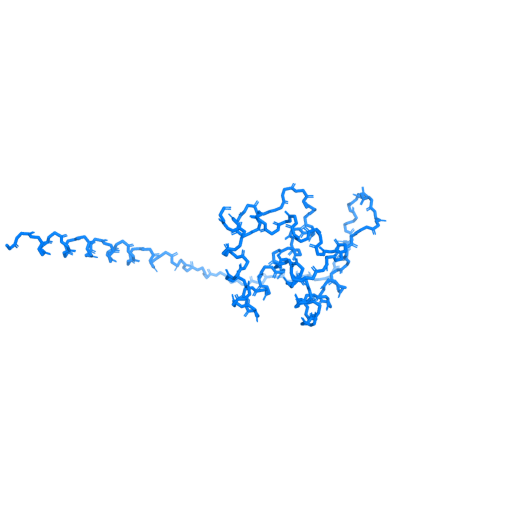328 1.00 91.88 96 VAL A O 1
ATOM 729 N N . VAL A 1 97 ? -3.959 -4.235 7.017 1.00 92.94 97 VAL A N 1
ATOM 730 C CA . VAL A 1 97 ? -5.434 -4.135 6.997 1.00 92.94 97 VAL A CA 1
ATOM 731 C C . VAL A 1 97 ? -6.075 -4.439 8.354 1.00 92.94 97 VAL A C 1
ATOM 733 O O . VAL A 1 97 ? -7.187 -3.987 8.602 1.00 92.94 97 VAL A O 1
ATOM 736 N N . ARG A 1 98 ? -5.377 -5.158 9.243 1.00 92.69 98 ARG A N 1
ATOM 737 C CA . ARG A 1 98 ? -5.801 -5.416 10.632 1.00 92.69 98 ARG A CA 1
ATOM 738 C C . ARG A 1 98 ? -5.361 -4.320 11.610 1.00 92.69 98 ARG A C 1
ATOM 740 O O . ARG A 1 98 ? -5.618 -4.434 12.803 1.00 92.69 98 ARG A O 1
ATOM 747 N N . GLY A 1 99 ? -4.670 -3.284 11.132 1.00 89.25 99 GLY A N 1
ATOM 748 C CA . GLY A 1 99 ? -4.158 -2.200 11.973 1.00 89.25 99 GLY A CA 1
ATOM 749 C C . GLY A 1 99 ? -2.953 -2.582 12.841 1.00 89.25 99 GLY A C 1
ATOM 750 O O . GLY A 1 99 ? -2.607 -1.836 13.748 1.00 89.25 99 GLY A O 1
ATOM 751 N N . LEU A 1 100 ? -2.292 -3.713 12.568 1.00 88.31 100 LEU A N 1
ATOM 752 C CA . LEU A 1 100 ? -1.160 -4.214 13.363 1.00 88.31 100 LEU A CA 1
ATOM 753 C C . LEU A 1 100 ? 0.201 -3.628 12.939 1.00 88.31 100 LEU A C 1
ATOM 755 O O . LEU A 1 100 ? 1.219 -3.916 13.564 1.00 88.31 100 LEU A O 1
ATOM 759 N N . GLY A 1 101 ? 0.239 -2.818 11.877 1.00 83.12 101 GLY A N 1
ATOM 760 C CA . GLY A 1 101 ? 1.472 -2.215 11.366 1.00 83.12 101 GLY A CA 1
ATOM 761 C C . GLY A 1 101 ? 2.442 -3.237 10.760 1.00 83.12 101 GLY A C 1
ATOM 762 O O . GLY A 1 101 ? 2.029 -4.274 10.240 1.00 83.12 101 GLY A O 1
ATOM 763 N N . CYS A 1 102 ? 3.741 -2.930 10.786 1.00 82.12 102 CYS A N 1
ATOM 764 C CA . CYS A 1 102 ? 4.793 -3.801 10.262 1.00 82.12 102 CYS A CA 1
ATOM 765 C C . CYS A 1 102 ? 5.944 -3.940 11.277 1.00 82.12 102 CYS A C 1
ATOM 767 O O . CYS A 1 102 ? 6.848 -3.110 11.291 1.00 82.12 102 CYS A O 1
ATOM 769 N N . PRO A 1 103 ? 5.975 -5.008 12.095 1.00 82.00 103 PRO A N 1
ATOM 770 C CA . PRO A 1 103 ? 6.969 -5.158 13.165 1.00 82.00 103 PRO A CA 1
ATOM 771 C C . PRO A 1 103 ? 8.393 -5.438 12.661 1.00 82.00 103 PRO A C 1
ATOM 773 O O . PRO A 1 103 ? 9.342 -5.386 13.434 1.00 82.00 103 PRO A O 1
ATOM 776 N N . LYS A 1 104 ? 8.548 -5.785 11.378 1.00 82.69 104 LYS A N 1
ATOM 777 C CA . LYS A 1 104 ? 9.847 -6.060 10.743 1.00 82.69 104 LYS A CA 1
ATOM 778 C C . LYS A 1 104 ? 10.322 -4.930 9.826 1.00 82.69 104 LYS A C 1
ATOM 780 O O . LYS A 1 104 ? 11.343 -5.101 9.169 1.00 82.69 104 LYS A O 1
ATOM 785 N N . CYS A 1 105 ? 9.571 -3.836 9.739 1.00 83.69 105 CYS A N 1
ATOM 786 C CA . CYS A 1 105 ? 9.922 -2.700 8.899 1.00 83.69 105 CYS A CA 1
ATOM 787 C C . CYS A 1 105 ? 10.874 -1.754 9.639 1.00 83.69 105 CYS A C 1
ATOM 789 O O . CYS A 1 105 ? 10.804 -1.620 10.861 1.00 83.69 105 CYS A O 1
ATOM 791 N N . SER A 1 106 ? 11.740 -1.069 8.893 1.00 89.00 106 SER A N 1
ATOM 792 C CA . SER A 1 106 ? 12.445 0.108 9.405 1.00 89.00 106 SER A CA 1
ATOM 793 C C . SER A 1 106 ? 11.466 1.263 9.647 1.00 89.00 106 SER A C 1
ATOM 795 O O . SER A 1 106 ? 10.356 1.274 9.114 1.00 89.00 106 SER A O 1
ATOM 797 N N . GLN A 1 107 ? 11.886 2.282 10.400 1.00 89.44 107 GLN A N 1
ATOM 798 C CA . GLN A 1 107 ? 11.051 3.466 10.628 1.00 89.44 107 GLN A CA 1
ATOM 799 C C . GLN A 1 107 ? 10.659 4.156 9.309 1.00 89.44 107 GLN A C 1
ATOM 801 O O . GLN A 1 107 ? 9.500 4.517 9.117 1.00 89.44 107 GLN A O 1
ATOM 806 N N . ARG A 1 108 ? 11.595 4.250 8.353 1.00 90.44 108 ARG A N 1
ATOM 807 C CA . ARG A 1 108 ? 11.318 4.806 7.021 1.00 90.44 108 ARG A CA 1
ATOM 808 C C . ARG A 1 108 ? 10.307 3.955 6.253 1.00 90.44 108 ARG A C 1
ATOM 810 O O . ARG A 1 108 ? 9.397 4.500 5.635 1.00 90.44 108 ARG A O 1
ATOM 817 N N . GLU A 1 109 ? 10.443 2.631 6.292 1.00 88.75 109 GLU A N 1
ATOM 818 C CA . GLU A 1 109 ? 9.498 1.717 5.642 1.00 88.75 109 GLU A CA 1
ATOM 819 C C . GLU A 1 109 ? 8.104 1.790 6.276 1.00 88.75 109 GLU A C 1
ATOM 821 O O . GLU A 1 109 ? 7.102 1.714 5.566 1.00 88.75 109 GLU A O 1
ATOM 826 N N . GLU A 1 110 ? 8.016 1.971 7.595 1.00 89.38 110 GLU A N 1
ATOM 827 C CA . GLU A 1 110 ? 6.746 2.158 8.294 1.00 89.38 110 GLU A CA 1
ATOM 828 C C . GLU A 1 110 ? 6.051 3.459 7.862 1.00 89.38 110 GLU A C 1
ATOM 830 O O . GLU A 1 110 ? 4.853 3.458 7.567 1.00 89.38 110 GLU A O 1
ATOM 835 N N . ASP A 1 111 ? 6.798 4.556 7.744 1.00 92.06 111 ASP A N 1
ATOM 836 C CA . ASP A 1 111 ? 6.267 5.834 7.265 1.00 92.06 111 ASP A CA 1
ATOM 837 C C . ASP A 1 111 ? 5.843 5.755 5.793 1.00 92.06 111 ASP A C 1
ATOM 839 O O . ASP A 1 111 ? 4.751 6.197 5.422 1.00 92.06 111 ASP A O 1
ATOM 843 N N . GLN A 1 112 ? 6.645 5.103 4.950 1.00 92.81 112 GLN A N 1
ATOM 844 C CA . GLN A 1 112 ? 6.281 4.797 3.566 1.00 92.81 112 GLN A CA 1
ATOM 845 C C . GLN A 1 112 ? 5.016 3.924 3.494 1.00 92.81 112 GLN A C 1
ATOM 847 O O . GLN A 1 112 ? 4.116 4.204 2.700 1.00 92.81 112 GLN A O 1
ATOM 852 N N . MET A 1 113 ? 4.869 2.929 4.371 1.00 91.81 113 MET A N 1
ATOM 853 C CA . MET A 1 113 ? 3.661 2.105 4.454 1.00 91.81 113 MET A CA 1
ATOM 854 C C . MET A 1 113 ? 2.429 2.943 4.816 1.00 91.81 113 MET A C 1
ATOM 856 O O . MET A 1 113 ? 1.401 2.842 4.145 1.00 91.81 113 MET A O 1
ATOM 860 N N . LYS A 1 114 ? 2.526 3.824 5.820 1.00 92.56 114 LYS A N 1
ATOM 861 C CA . LYS A 1 114 ? 1.436 4.745 6.199 1.00 92.56 114 LYS A CA 1
ATOM 862 C C . LYS A 1 114 ? 1.015 5.631 5.025 1.00 92.56 114 LYS A C 1
ATOM 864 O O . LYS A 1 114 ? -0.182 5.841 4.804 1.00 92.56 114 LYS A O 1
ATOM 869 N N . ARG A 1 115 ? 1.980 6.108 4.232 1.00 95.38 115 ARG A N 1
ATOM 870 C CA . ARG A 1 115 ? 1.727 6.897 3.015 1.00 95.38 115 ARG A CA 1
ATOM 871 C C . ARG A 1 115 ? 1.023 6.070 1.937 1.00 95.38 115 ARG A C 1
ATOM 873 O O . ARG A 1 115 ? 0.040 6.560 1.383 1.00 95.38 115 ARG A O 1
ATOM 880 N N . ILE A 1 116 ? 1.445 4.820 1.696 1.00 95.12 116 ILE A N 1
ATOM 881 C CA . ILE A 1 116 ? 0.749 3.876 0.794 1.00 95.12 116 ILE A CA 1
ATOM 882 C C . ILE A 1 116 ? -0.702 3.701 1.222 1.00 95.12 116 ILE A C 1
ATOM 884 O O . ILE A 1 116 ? -1.601 3.902 0.409 1.00 95.12 116 ILE A O 1
ATOM 888 N N . VAL A 1 117 ? -0.945 3.365 2.489 1.00 95.00 117 VAL A N 1
ATOM 889 C CA . VAL A 1 117 ? -2.300 3.134 3.009 1.00 95.00 117 VAL A CA 1
ATOM 890 C C . VAL A 1 117 ? -3.165 4.376 2.822 1.00 95.00 117 VAL A C 1
ATOM 892 O O . VAL A 1 117 ? -4.242 4.291 2.235 1.00 95.00 117 VAL A O 1
ATOM 895 N N . SER A 1 118 ? -2.658 5.540 3.230 1.00 96.38 118 SER A N 1
ATOM 896 C CA . SER A 1 118 ? -3.372 6.817 3.110 1.00 96.38 118 SER A CA 1
ATOM 897 C C . SER A 1 118 ? -3.665 7.195 1.655 1.00 96.38 118 SER A C 1
ATOM 899 O O . SER A 1 118 ? -4.691 7.808 1.360 1.00 96.38 118 SER A O 1
ATOM 901 N N . HIS A 1 119 ? -2.767 6.867 0.724 1.00 97.50 119 HIS A N 1
ATOM 902 C CA . HIS A 1 119 ? -2.989 7.081 -0.704 1.00 97.50 119 HIS A CA 1
ATOM 903 C C . HIS A 1 119 ? -4.035 6.107 -1.254 1.00 97.50 119 HIS A C 1
ATOM 905 O O . HIS A 1 119 ? -4.969 6.530 -1.926 1.00 97.50 119 HIS A O 1
ATOM 911 N N . VAL A 1 120 ? -3.932 4.814 -0.937 1.00 97.06 120 VAL A N 1
ATOM 912 C CA . VAL A 1 120 ? -4.852 3.786 -1.441 1.00 97.06 120 VAL A CA 1
ATOM 913 C C . VAL A 1 120 ? -6.276 4.006 -0.934 1.00 97.06 120 VAL A C 1
ATOM 915 O O . VAL A 1 120 ? -7.216 3.908 -1.717 1.00 97.06 120 VAL A O 1
ATOM 918 N N . GLN A 1 121 ? -6.442 4.366 0.338 1.00 96.69 121 GLN A N 1
ATOM 919 C CA . GLN A 1 121 ? -7.750 4.668 0.924 1.00 96.69 121 GLN A CA 1
ATOM 920 C C . GLN A 1 121 ? -8.441 5.866 0.262 1.00 96.69 121 GLN A C 1
ATOM 922 O O . GLN A 1 121 ? -9.652 5.828 0.062 1.00 96.69 121 GLN A O 1
ATOM 927 N N . ARG A 1 122 ? -7.683 6.915 -0.088 1.00 97.69 122 ARG A N 1
ATOM 928 C CA . ARG A 1 122 ? -8.232 8.140 -0.691 1.00 97.69 122 ARG A CA 1
ATOM 929 C C . ARG A 1 122 ? -8.446 8.016 -2.196 1.00 97.69 122 ARG A C 1
ATOM 931 O O . ARG A 1 122 ? -9.485 8.430 -2.692 1.00 97.69 122 ARG A O 1
ATOM 938 N N . SER A 1 123 ? -7.477 7.448 -2.909 1.00 97.81 123 SER A N 1
ATOM 939 C CA . SER A 1 123 ? -7.470 7.404 -4.376 1.00 97.81 123 SER A CA 1
ATOM 940 C C . SER A 1 123 ? -8.133 6.150 -4.950 1.00 97.81 123 SER A C 1
ATOM 942 O O . SER A 1 123 ? -8.611 6.174 -6.078 1.00 97.81 123 SER A O 1
ATOM 944 N N . TYR A 1 124 ? -8.168 5.043 -4.198 1.00 97.81 124 TYR A N 1
ATOM 945 C CA . TYR A 1 124 ? -8.683 3.751 -4.667 1.00 97.81 124 TYR A CA 1
ATOM 946 C C . TYR A 1 124 ? -9.582 3.052 -3.623 1.00 97.81 124 TYR A C 1
ATOM 948 O O . TYR A 1 124 ? -9.339 1.883 -3.288 1.00 97.81 124 TYR A O 1
ATOM 956 N N . PRO A 1 125 ? -10.637 3.717 -3.110 1.00 97.88 125 PRO A N 1
ATOM 957 C CA . PRO A 1 125 ? -11.461 3.194 -2.017 1.00 97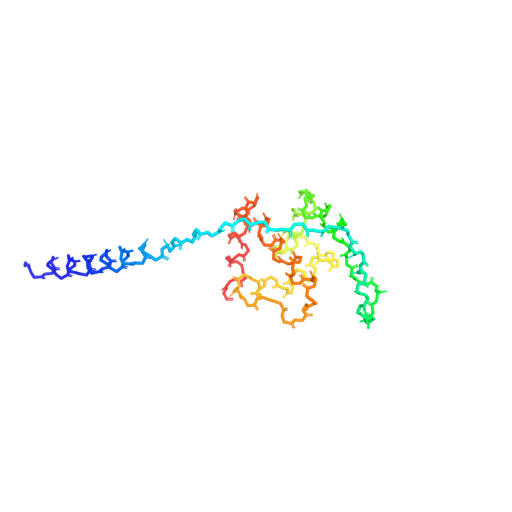.88 125 PRO A CA 1
ATOM 958 C C . PRO A 1 125 ? -12.056 1.808 -2.319 1.00 97.88 125 PRO A C 1
ATOM 960 O O . PRO A 1 125 ? -11.990 0.913 -1.477 1.00 97.88 125 PRO A O 1
ATOM 963 N N . ASP A 1 126 ? -12.525 1.561 -3.544 1.00 98.25 126 ASP A N 1
ATOM 964 C CA . ASP A 1 126 ? -13.088 0.259 -3.933 1.00 98.25 126 ASP A CA 1
ATOM 965 C C . ASP A 1 126 ? -12.058 -0.879 -3.882 1.00 98.25 126 ASP A C 1
ATOM 967 O O . ASP A 1 126 ? -12.364 -2.017 -3.513 1.00 98.25 126 ASP A O 1
ATOM 971 N N . LYS A 1 127 ? -10.807 -0.588 -4.258 1.00 97.56 127 LYS A N 1
ATOM 972 C CA . LYS A 1 127 ? -9.707 -1.561 -4.207 1.00 97.56 127 LYS A CA 1
ATOM 973 C C . LYS A 1 127 ? -9.289 -1.818 -2.769 1.00 97.56 127 LYS A C 1
ATOM 975 O O . LYS A 1 127 ? -9.055 -2.974 -2.417 1.00 97.56 127 LYS A O 1
ATOM 980 N N . TRP A 1 128 ? -9.261 -0.774 -1.941 1.00 97.56 128 TRP A N 1
ATOM 981 C CA . TRP A 1 128 ? -9.015 -0.896 -0.508 1.00 97.56 128 TRP A CA 1
ATOM 982 C C . TRP A 1 128 ? -10.034 -1.822 0.167 1.00 97.56 128 TRP A C 1
ATOM 984 O O . TRP A 1 128 ? -9.642 -2.767 0.848 1.00 97.56 128 TRP A O 1
ATOM 994 N N . GLN A 1 129 ? -11.329 -1.639 -0.107 1.00 97.94 129 GLN A N 1
ATOM 995 C CA . GLN A 1 129 ? -12.384 -2.508 0.431 1.00 97.94 129 GLN A CA 1
ATOM 996 C C . GLN A 1 129 ? -12.206 -3.972 0.009 1.00 97.94 129 GLN A C 1
ATOM 998 O O . GLN A 1 129 ? -12.369 -4.889 0.815 1.00 97.94 129 GLN A O 1
ATOM 1003 N N . LYS A 1 130 ? -11.802 -4.218 -1.242 1.00 97.94 130 LYS A N 1
ATOM 1004 C CA . LYS A 1 130 ? -11.495 -5.576 -1.719 1.00 97.94 130 LYS A CA 1
ATOM 1005 C C . LYS A 1 130 ? -10.284 -6.189 -1.009 1.00 97.94 130 LYS A C 1
ATOM 1007 O O . LYS A 1 130 ? -10.303 -7.388 -0.737 1.00 97.94 130 LYS A O 1
ATOM 1012 N N . LEU A 1 131 ? -9.259 -5.394 -0.688 1.00 97.06 131 LEU A N 1
ATOM 1013 C CA . LEU A 1 131 ? -8.115 -5.858 0.104 1.00 97.06 131 LEU A CA 1
ATOM 1014 C C . LEU A 1 131 ? -8.536 -6.215 1.532 1.00 97.06 131 LEU A C 1
ATOM 1016 O O . LEU A 1 131 ? -8.181 -7.299 1.989 1.00 97.06 131 LEU A O 1
ATOM 1020 N N . ILE A 1 132 ? -9.341 -5.375 2.196 1.00 96.81 132 ILE A N 1
ATOM 1021 C CA . ILE A 1 132 ? -9.903 -5.688 3.521 1.00 96.81 132 ILE A CA 1
ATOM 1022 C C . ILE A 1 132 ? -10.692 -6.993 3.457 1.00 96.81 132 ILE A C 1
ATOM 1024 O O . ILE A 1 132 ? -10.437 -7.900 4.236 1.00 96.81 132 ILE A O 1
ATOM 1028 N N . LYS A 1 133 ? -11.597 -7.143 2.486 1.00 97.12 133 LYS A N 1
ATOM 1029 C CA . LYS A 1 133 ? -12.394 -8.368 2.340 1.00 97.12 133 LYS A CA 1
ATOM 1030 C C . LYS A 1 133 ? -11.531 -9.621 2.149 1.00 97.12 133 LYS A C 1
ATOM 1032 O O . LYS A 1 133 ? -11.908 -10.697 2.596 1.00 97.12 133 LYS A O 1
ATOM 1037 N N . LYS A 1 134 ? -10.399 -9.500 1.450 1.00 96.50 134 LYS A N 1
ATOM 1038 C CA . LYS A 1 134 ? -9.507 -10.630 1.166 1.00 96.50 134 LYS A CA 1
ATOM 1039 C C . LYS A 1 134 ? -8.590 -10.987 2.340 1.00 96.50 134 LYS A C 1
ATOM 1041 O O . LYS A 1 134 ? -8.296 -12.162 2.523 1.00 96.50 134 LYS A O 1
ATOM 1046 N N . TYR A 1 135 ? -8.107 -9.992 3.081 1.00 96.00 135 TYR A N 1
ATOM 1047 C CA . TYR A 1 135 ? -7.017 -10.151 4.053 1.00 96.00 135 TYR A CA 1
ATOM 1048 C C . TYR A 1 135 ? -7.400 -9.816 5.505 1.00 96.00 135 TYR A C 1
ATOM 1050 O O . TYR A 1 135 ? -6.598 -10.038 6.407 1.00 96.00 135 TYR A O 1
ATOM 1058 N N . GLY A 1 136 ? -8.589 -9.258 5.732 1.00 88.94 136 GLY A N 1
ATOM 1059 C CA . GLY A 1 136 ? -9.064 -8.792 7.037 1.00 88.94 136 GLY A CA 1
ATOM 1060 C C . GLY A 1 136 ? -9.620 -9.882 7.952 1.00 88.94 136 GLY A C 1
ATOM 1061 O O . GLY A 1 136 ? -9.859 -9.597 9.121 1.00 88.94 136 GLY A O 1
ATOM 1062 N N . ASN A 1 137 ? -9.795 -11.104 7.441 1.00 79.50 137 ASN A N 1
ATOM 1063 C CA . ASN A 1 137 ? -10.220 -12.271 8.221 1.00 79.50 137 ASN A CA 1
ATOM 1064 C C . ASN A 1 137 ? -9.050 -12.893 8.974 1.00 79.50 137 ASN A C 1
ATOM 1066 O O . ASN A 1 137 ? -7.939 -12.910 8.394 1.00 79.50 137 ASN A O 1
#

Radius of gyration: 23.18 Å; chains: 1; bounding box: 72×48×41 Å

Secondary structure (DSSP, 8-state):
--HHHHHHHHHHHHHHHHHHHTT--------------------------TTSPPPHHHHHHHHT-HHHHHHHHHHHHTSS---HHHHHHHHHHHHHHTT---TTS-HHHHHHHHHHHHHHHHH-HHHHHHHHHHH--

pLDDT: mean 80.12, std 20.0, range [36.03, 98.38]

Sequence (137 aa):
MIQSTQTFISIALLLFIQIAILSMASASSGTTSTTSAPKTAESASAKSSSKDEIPDQTFDRYINNERYMLMQYECLMGNKPCDHVGRKLKAAVPLVVRGLGCPKCSQREEDQMKRIVSHVQRSYPDKWQKLIKKYGN

Organism: Nilaparvata lugens (NCBI:txid108931)

InterPro domains:
  IPR005055 Insect odorant-binding protein A10/Ejaculatory bulb-specific protein 3 [PF03392] (59-135)
  IPR005055 Insect odorant-binding protein A10/Ejaculatory bulb-specific protein 3 [PTHR11257] (43-136)
  IPR036682 Insect odorant-binding protein A10/Ejaculatory bulb-specific protein 3 superfamily [G3DSA:1.10.2080.10] (49-137)
  IPR036682 Insect odorant-binding protein A10/Ejaculatory bulb-specific protein 3 superfamily [SSF100910] (54-135)

Foldseek 3Di:
DPVVVVVVVVVVVVVVVVVVVVPPPDDDDDDDDDDDDDDDDDDDDDDDDPDPDDDPVRLVVQLPPPVNVVVLLCCLVVNDPDDPVSVVCNVQLLCVLQVNFDPPDDPVVSVSVVVSLVSCCVPPVVSSVVSCVVRVD